Protein AF-A0A2H6BHE9-F1 (afdb_monomer)

Solvent-accessible surface area (backbone atoms only — not comparable to full-atom values): 7902 Å² total; per-residue (Å²): 116,54,50,37,23,67,21,40,32,50,82,91,47,73,47,78,43,88,79,49,46,79,28,87,46,71,65,56,47,46,52,50,47,39,52,52,36,36,55,54,48,52,57,34,51,74,74,74,42,77,76,85,68,36,29,35,3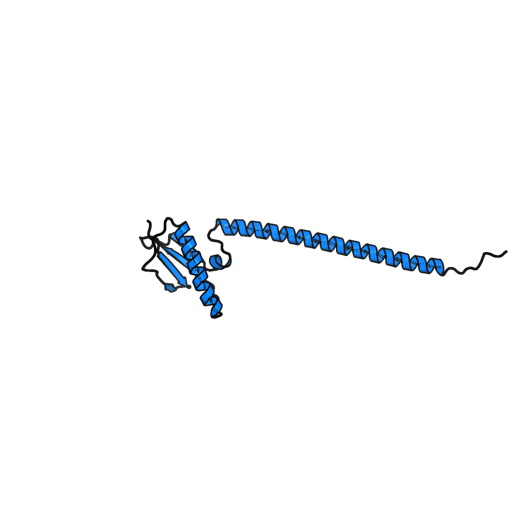4,36,19,41,84,86,67,47,75,76,48,74,50,50,41,69,34,37,78,73,69,42,86,52,76,70,43,55,55,51,50,48,55,50,49,53,50,53,51,51,53,53,49,50,53,51,52,52,50,50,52,51,53,51,53,53,48,53,51,52,54,50,53,50,51,50,54,54,50,54,52,56,64,72,64,58,74,92,71,92,87,86,131

Sequence (139 aa):
MPHYFLNIRDGDRLIADCEGGPYINLEAAREAAVAAAREMLSEHMRVGRFPIGLRIEICGADNDVLTVVPFRHALTGLSGADDEAELGARLDRLLSENMALRLEFERHKRRARTLCDALSKFAIAGKQANLRPRAERGA

Foldseek 3Di:
DWWKWWWKDQPPDIRTRPPTDDDPDPLRVLLVNLVVLLVVQVVCVVVVHHRVRMKIFIAGPVRDGPDIGHSVCNVVVNRDPVSVVVVVVVVVVVVVVVVVVVVVVVVVVVVVVVVVVVVVVVVVVVVVVVPDDPPPDDD

Radius of gyration: 33.05 Å; Cα contacts (8 Å, |Δi|>4): 136; chains: 1; bounding box: 64×3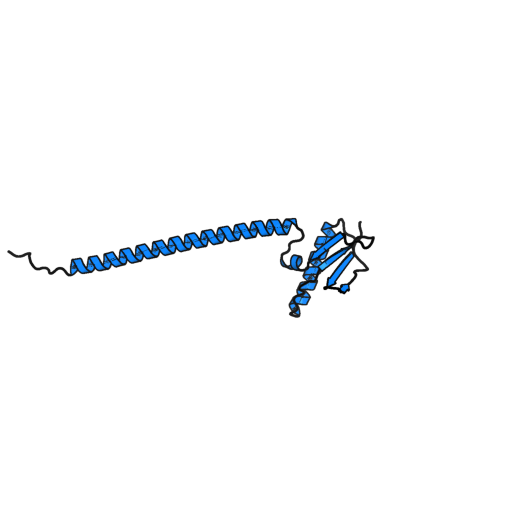4×104 Å

Secondary structure (DSSP, 8-state):
--EEEEEEEETTEEE--SS-EE-SSHHHHHHHHHHHHHHHHHHHHHTT---TTEEEEEE-TTS-EEEEEETHHHHHT--SHHHHHHHHHHHHHHHHHHHHHHHHHHHHHHHHHHHHHHHHHHHHHHHHHTTS---S---

pLDDT: mean 76.49, std 13.82, range [43.03, 93.69]

Nearest PDB structures (foldseek):
  6akj-assembly1_B  TM=3.484E-01  e=2.270E+00  Schizosaccharomyces pombe 972h-
  3lef-assembly1_A-2  TM=3.903E-01  e=7.840E+00  synthetic construct

Structure (mmCIF, N/CA/C/O backbone):
data_AF-A0A2H6BHE9-F1
#
_entry.id   AF-A0A2H6BHE9-F1
#
loop_
_atom_site.group_PDB
_atom_site.id
_atom_site.type_symbol
_atom_site.label_atom_id
_atom_site.label_alt_id
_atom_site.label_comp_id
_atom_site.label_asym_id
_atom_site.label_entity_id
_atom_site.label_seq_id
_atom_site.pdbx_PDB_ins_code
_atom_site.Cartn_x
_atom_site.Cartn_y
_atom_site.Cartn_z
_atom_site.occupancy
_atom_site.B_iso_or_equiv
_atom_site.auth_seq_id
_atom_site.auth_comp_id
_atom_site.auth_asym_id
_atom_site.auth_atom_id
_atom_site.pdbx_PDB_model_num
ATOM 1 N N . MET A 1 1 ? 20.638 8.824 -15.389 1.00 70.88 1 MET A N 1
ATOM 2 C CA . MET A 1 1 ? 19.650 8.505 -14.337 1.00 70.88 1 MET A CA 1
ATOM 3 C C . MET A 1 1 ? 19.132 7.106 -14.604 1.00 70.88 1 MET A C 1
ATOM 5 O O . MET A 1 1 ? 18.953 6.797 -15.778 1.00 70.88 1 MET A O 1
ATOM 9 N N . PRO A 1 2 ? 18.981 6.257 -13.578 1.00 85.31 2 PRO A N 1
ATOM 10 C CA . PRO A 1 2 ? 18.402 4.932 -13.750 1.00 85.31 2 PRO A CA 1
ATOM 11 C C . PRO A 1 2 ? 16.961 5.019 -14.270 1.00 85.31 2 PRO A C 1
ATOM 13 O O . PRO A 1 2 ? 16.233 5.970 -13.980 1.00 85.31 2 PRO A O 1
ATOM 16 N N . HIS A 1 3 ? 16.591 4.041 -15.090 1.00 89.81 3 HIS A N 1
ATOM 17 C CA . HIS A 1 3 ? 15.293 3.965 -15.746 1.00 89.81 3 HIS A CA 1
ATOM 18 C C . HIS A 1 3 ? 14.445 2.910 -15.041 1.00 89.81 3 HIS A C 1
ATOM 20 O O . HIS A 1 3 ? 14.925 1.794 -14.834 1.00 89.81 3 HIS A O 1
ATOM 26 N N . TYR A 1 4 ? 13.220 3.268 -14.661 1.00 92.81 4 TYR A N 1
ATOM 27 C CA . TYR A 1 4 ? 12.301 2.358 -13.980 1.00 92.81 4 TYR A CA 1
ATOM 28 C C . TYR A 1 4 ? 10.956 2.323 -14.694 1.00 92.81 4 TYR A C 1
ATOM 30 O O . TYR A 1 4 ? 10.542 3.314 -15.292 1.00 92.81 4 TYR A O 1
ATOM 38 N N . PHE A 1 5 ? 10.271 1.191 -14.591 1.00 93.50 5 PHE A N 1
ATOM 39 C CA . PHE A 1 5 ? 8.959 0.961 -15.191 1.00 93.50 5 PHE A CA 1
ATOM 40 C C . PHE A 1 5 ? 7.937 0.691 -14.090 1.00 93.50 5 PHE A C 1
ATOM 42 O O . PHE A 1 5 ? 8.220 -0.085 -13.176 1.00 93.50 5 PHE A O 1
ATOM 49 N N . LEU A 1 6 ? 6.770 1.337 -14.152 1.00 93.25 6 LEU A N 1
ATOM 50 C CA . LEU A 1 6 ? 5.733 1.251 -13.121 1.00 93.25 6 LEU A CA 1
ATOM 51 C C . LEU A 1 6 ? 4.565 0.384 -13.605 1.00 93.25 6 LEU A C 1
ATOM 53 O O . LEU A 1 6 ? 3.495 0.872 -13.962 1.00 93.25 6 LEU A O 1
ATOM 57 N N . ASN A 1 7 ? 4.765 -0.929 -13.608 1.00 93.38 7 ASN A N 1
ATOM 58 C CA . ASN A 1 7 ? 3.784 -1.878 -14.123 1.00 93.38 7 ASN A CA 1
ATOM 59 C C . ASN A 1 7 ? 2.602 -2.037 -13.160 1.00 93.38 7 ASN A C 1
ATOM 61 O O . ASN A 1 7 ? 2.794 -2.227 -11.964 1.00 93.38 7 ASN A O 1
ATOM 65 N N . ILE A 1 8 ? 1.364 -2.048 -13.652 1.00 92.00 8 ILE A N 1
ATOM 66 C CA . ILE A 1 8 ? 0.182 -2.257 -12.803 1.00 92.00 8 ILE A CA 1
ATOM 67 C C . ILE A 1 8 ? -0.221 -3.728 -12.858 1.00 92.00 8 ILE A C 1
ATOM 69 O O . ILE A 1 8 ? -0.438 -4.289 -13.932 1.00 92.00 8 ILE A O 1
ATOM 73 N N . ARG A 1 9 ? -0.385 -4.355 -11.696 1.00 91.75 9 ARG A N 1
ATOM 74 C CA . ARG A 1 9 ? -0.856 -5.733 -11.567 1.00 91.75 9 ARG A CA 1
ATOM 75 C C . ARG A 1 9 ? -2.219 -5.777 -10.878 1.00 91.75 9 ARG A C 1
ATOM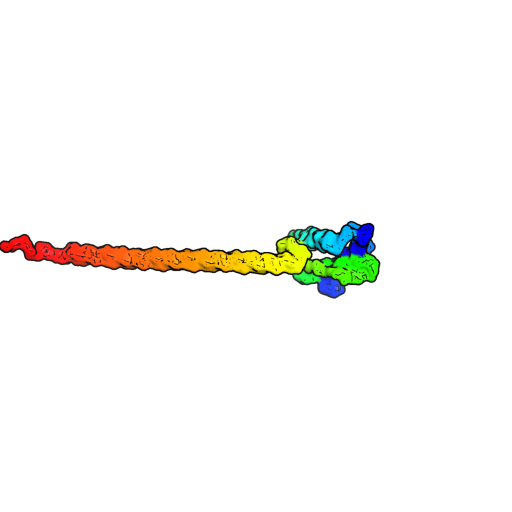 77 O O . ARG A 1 9 ? -2.377 -5.271 -9.766 1.00 91.75 9 ARG A O 1
ATOM 84 N N . ASP A 1 10 ? -3.173 -6.430 -11.532 1.00 89.31 10 ASP A N 1
ATOM 85 C CA . ASP A 1 10 ? -4.527 -6.710 -11.050 1.00 89.31 10 ASP A CA 1
ATOM 86 C C . ASP A 1 10 ? -4.769 -8.226 -11.088 1.00 89.31 10 ASP A C 1
ATOM 88 O O . ASP A 1 10 ? -5.068 -8.803 -12.137 1.00 89.31 10 ASP A O 1
ATOM 92 N N . GLY A 1 11 ? -4.541 -8.898 -9.956 1.00 85.69 11 GLY A N 1
ATOM 93 C CA . GLY A 1 11 ? -4.549 -10.362 -9.892 1.00 85.69 11 GLY A CA 1
ATOM 94 C C . GLY A 1 11 ? -3.516 -10.973 -10.847 1.00 85.69 11 GLY A C 1
ATOM 95 O O . GLY A 1 11 ? -2.315 -10.736 -10.692 1.00 85.69 11 GLY A O 1
ATOM 96 N N . ASP A 1 12 ? -3.998 -11.728 -11.836 1.00 86.50 12 ASP A N 1
ATOM 97 C CA . ASP A 1 12 ? -3.182 -12.360 -12.883 1.00 86.50 12 ASP A CA 1
ATOM 98 C C . ASP A 1 12 ? -2.913 -11.436 -14.080 1.00 86.50 12 ASP A C 1
ATOM 100 O O . ASP A 1 12 ? -2.084 -11.735 -14.942 1.00 86.50 12 ASP A O 1
ATOM 104 N N . ARG A 1 13 ? -3.600 -10.292 -14.154 1.00 90.31 13 ARG A N 1
ATOM 105 C CA . ARG A 1 13 ? -3.435 -9.337 -15.245 1.00 90.31 13 ARG A CA 1
ATOM 106 C C . ARG A 1 13 ? -2.273 -8.396 -14.944 1.00 90.31 13 ARG A C 1
ATOM 108 O O . ARG A 1 13 ? -2.265 -7.714 -13.922 1.00 90.31 13 ARG A O 1
ATOM 115 N N . LEU A 1 14 ? -1.320 -8.322 -15.869 1.00 91.31 14 LEU A N 1
ATOM 116 C CA . LEU A 1 14 ? -0.254 -7.322 -15.877 1.00 91.31 14 LEU A CA 1
ATOM 117 C C . LEU A 1 14 ? -0.533 -6.292 -16.972 1.00 91.31 14 LEU A C 1
ATOM 119 O O . LEU A 1 14 ? -0.778 -6.649 -18.124 1.00 91.31 14 LEU A O 1
ATOM 123 N N . ILE A 1 15 ? -0.484 -5.021 -16.604 1.00 91.62 15 ILE A N 1
ATOM 124 C CA . ILE A 1 15 ? -0.490 -3.881 -17.510 1.00 91.62 15 ILE A CA 1
ATOM 125 C C . ILE A 1 15 ? 0.925 -3.311 -17.450 1.00 91.62 15 ILE A C 1
ATOM 127 O O . ILE A 1 15 ? 1.302 -2.688 -16.458 1.00 91.62 15 ILE A O 1
ATOM 131 N N . ALA A 1 16 ? 1.718 -3.610 -18.477 1.00 90.75 16 ALA A N 1
ATOM 132 C CA . ALA A 1 16 ? 3.099 -3.163 -18.550 1.00 90.75 16 ALA A CA 1
ATOM 133 C C . ALA A 1 16 ? 3.168 -1.682 -18.942 1.00 90.75 16 ALA A C 1
ATOM 135 O O . ALA A 1 16 ? 2.493 -1.248 -19.877 1.00 90.75 16 ALA A O 1
ATOM 136 N N . ASP A 1 17 ? 4.002 -0.939 -18.231 1.00 89.69 17 ASP A N 1
ATOM 137 C CA . ASP A 1 17 ? 4.450 0.390 -18.601 1.00 89.69 17 ASP A CA 1
ATOM 138 C C . ASP A 1 17 ? 5.711 0.236 -19.458 1.00 89.69 17 ASP A C 1
ATOM 140 O O . ASP A 1 17 ? 6.790 -0.064 -18.954 1.00 89.69 17 ASP A O 1
ATOM 144 N N . CYS A 1 18 ? 5.557 0.362 -20.776 1.00 83.56 18 CYS A N 1
ATOM 145 C CA . CYS A 1 18 ? 6.657 0.205 -21.729 1.00 83.56 18 CYS A CA 1
ATOM 146 C C . CYS A 1 18 ? 7.502 1.476 -21.873 1.00 83.56 18 CYS A C 1
ATOM 148 O O . CYS A 1 18 ? 8.610 1.407 -22.406 1.00 83.56 18 CYS A O 1
ATOM 150 N N . GLU A 1 19 ? 6.964 2.628 -21.466 1.00 85.19 19 GLU A N 1
ATOM 151 C CA . GLU A 1 19 ? 7.653 3.912 -21.584 1.00 85.19 19 GLU A CA 1
ATOM 152 C C . GLU A 1 19 ? 8.532 4.158 -20.369 1.00 85.19 19 GLU A C 1
ATOM 154 O O . GLU A 1 19 ? 9.669 4.582 -20.551 1.00 85.19 19 GLU A O 1
ATOM 159 N N . GLY A 1 20 ? 8.048 3.830 -19.166 1.00 88.06 20 GLY A N 1
ATOM 160 C CA . GLY A 1 20 ? 8.763 4.044 -17.914 1.00 88.06 20 GLY A CA 1
ATOM 161 C C . GLY A 1 20 ? 9.137 5.508 -17.676 1.00 88.06 20 GLY A C 1
ATOM 162 O O . GLY A 1 20 ? 8.664 6.432 -18.338 1.00 88.06 20 GLY A O 1
ATOM 163 N N . GLY A 1 21 ? 10.022 5.732 -16.709 1.00 88.31 21 GLY A N 1
ATOM 164 C CA . GLY A 1 21 ? 10.524 7.065 -16.404 1.00 88.31 21 GLY A CA 1
ATOM 165 C C . GLY A 1 21 ? 11.940 7.070 -15.829 1.00 88.31 21 GLY A C 1
ATOM 166 O O . GLY A 1 21 ? 12.371 6.104 -15.184 1.00 88.31 21 GLY A O 1
ATOM 167 N N . PRO A 1 22 ? 12.693 8.167 -16.030 1.00 92.19 22 PRO A N 1
ATOM 168 C CA . PRO A 1 22 ? 13.961 8.370 -15.352 1.00 92.19 22 PRO A CA 1
ATOM 169 C C . PRO A 1 22 ? 13.714 8.789 -13.896 1.00 92.19 22 PRO A C 1
ATOM 171 O O . PRO A 1 22 ? 13.148 9.850 -13.634 1.00 92.19 22 PRO A O 1
ATOM 174 N N . TYR A 1 23 ? 14.214 8.003 -12.943 1.00 91.31 23 TYR A N 1
ATOM 175 C CA . TYR A 1 23 ? 14.168 8.344 -11.517 1.00 91.31 23 TYR A CA 1
ATOM 176 C C . TYR A 1 23 ? 15.576 8.364 -10.928 1.00 91.31 23 TYR A C 1
ATOM 178 O O . TYR A 1 23 ? 16.485 7.687 -11.404 1.00 91.31 23 TYR A O 1
ATOM 186 N N . ILE A 1 24 ? 15.785 9.172 -9.888 1.00 90.31 24 ILE A N 1
ATOM 187 C CA . ILE A 1 24 ? 17.108 9.332 -9.261 1.00 90.31 24 ILE A CA 1
ATOM 188 C C . ILE A 1 24 ? 17.532 8.038 -8.554 1.00 90.31 24 ILE A C 1
ATOM 190 O O . ILE A 1 24 ? 18.693 7.639 -8.633 1.00 90.31 24 ILE A O 1
ATOM 194 N N . ASN A 1 25 ? 16.591 7.374 -7.886 1.00 89.94 25 ASN A N 1
ATOM 195 C CA . ASN A 1 25 ? 16.777 6.128 -7.151 1.00 89.94 25 ASN A CA 1
ATOM 196 C C . ASN A 1 25 ? 15.435 5.374 -7.039 1.00 89.94 25 ASN A C 1
ATOM 198 O O . ASN A 1 25 ? 14.397 5.868 -7.484 1.00 89.94 25 ASN A O 1
ATOM 202 N N . LEU A 1 26 ? 15.468 4.182 -6.439 1.00 88.69 26 LEU A N 1
ATOM 203 C CA . LEU A 1 26 ? 14.284 3.341 -6.245 1.00 88.69 26 LEU A CA 1
ATOM 204 C C . LEU A 1 26 ? 13.218 4.014 -5.365 1.00 88.69 26 LEU A C 1
ATOM 206 O O . LEU A 1 26 ? 12.029 3.861 -5.616 1.00 88.69 26 LEU A O 1
ATOM 210 N N . GLU A 1 27 ? 13.639 4.796 -4.372 1.00 88.50 27 GLU A N 1
ATOM 211 C CA . GLU A 1 27 ? 12.739 5.527 -3.474 1.00 88.50 27 GLU A CA 1
ATOM 212 C C . GLU A 1 27 ? 11.940 6.610 -4.213 1.00 88.50 27 GLU A C 1
ATOM 214 O O . GLU A 1 27 ? 10.727 6.702 -4.053 1.00 88.50 27 GLU A O 1
ATOM 219 N N . ALA A 1 28 ? 12.574 7.358 -5.119 1.00 89.19 28 ALA A N 1
ATOM 220 C CA . ALA A 1 28 ? 11.889 8.328 -5.970 1.00 89.19 28 ALA A CA 1
ATOM 221 C C . ALA A 1 28 ? 10.896 7.648 -6.932 1.00 89.19 28 ALA A C 1
ATOM 223 O O . ALA A 1 28 ? 9.795 8.154 -7.149 1.00 89.19 28 ALA A O 1
ATOM 224 N N . ALA A 1 29 ? 11.251 6.477 -7.477 1.00 90.81 29 ALA A N 1
ATOM 225 C CA . ALA A 1 29 ? 10.322 5.672 -8.274 1.00 90.81 29 ALA A CA 1
ATOM 226 C C . ALA A 1 29 ? 9.137 5.171 -7.425 1.00 90.81 29 ALA A C 1
ATOM 228 O O . ALA A 1 29 ? 8.001 5.128 -7.897 1.00 90.81 29 ALA A O 1
ATOM 229 N N . ARG A 1 30 ? 9.377 4.844 -6.149 1.00 90.69 30 ARG A N 1
ATOM 230 C CA . ARG A 1 30 ? 8.352 4.434 -5.181 1.00 90.69 30 ARG A CA 1
ATOM 231 C C . ARG A 1 30 ? 7.379 5.560 -4.855 1.00 90.69 30 ARG A C 1
ATOM 233 O O . ARG A 1 30 ? 6.173 5.332 -4.877 1.00 90.69 30 ARG A O 1
ATOM 240 N N . GLU A 1 31 ? 7.870 6.767 -4.594 1.00 90.06 31 GLU A N 1
ATOM 241 C CA . GLU A 1 31 ? 7.019 7.946 -4.383 1.00 90.06 31 GLU A CA 1
ATOM 242 C C . GLU A 1 31 ? 6.142 8.231 -5.608 1.00 90.06 31 GLU A C 1
ATOM 244 O O . GLU A 1 31 ? 4.936 8.454 -5.471 1.00 90.06 31 GLU A O 1
ATOM 249 N N . ALA A 1 32 ? 6.719 8.138 -6.810 1.00 89.56 32 ALA A N 1
ATOM 250 C CA . ALA A 1 32 ? 5.977 8.285 -8.057 1.00 89.56 32 ALA A CA 1
ATOM 251 C C . ALA A 1 32 ? 4.903 7.197 -8.226 1.00 89.56 32 ALA A C 1
ATOM 253 O O . ALA A 1 32 ? 3.770 7.507 -8.593 1.00 89.56 32 ALA A O 1
ATOM 254 N N . ALA A 1 33 ? 5.211 5.942 -7.882 1.00 91.19 33 ALA A N 1
ATOM 255 C CA . ALA A 1 33 ? 4.232 4.859 -7.863 1.00 91.19 33 ALA A CA 1
ATOM 256 C C . ALA A 1 33 ? 3.085 5.135 -6.875 1.00 91.19 33 ALA A C 1
ATOM 258 O O . ALA A 1 33 ? 1.920 4.950 -7.217 1.00 91.19 33 ALA A O 1
ATOM 259 N N . VAL A 1 34 ? 3.371 5.624 -5.663 1.00 90.06 34 VAL A N 1
ATOM 260 C CA . VAL A 1 34 ? 2.322 5.982 -4.688 1.00 90.06 34 VAL A CA 1
ATOM 261 C C . VAL A 1 34 ? 1.432 7.111 -5.218 1.00 90.06 34 VAL A C 1
ATOM 263 O O . VAL A 1 34 ? 0.210 7.051 -5.057 1.00 90.06 34 VAL A O 1
ATOM 266 N N . ALA A 1 35 ? 2.018 8.118 -5.870 1.00 89.31 35 ALA A N 1
ATOM 267 C CA . ALA A 1 35 ? 1.266 9.204 -6.493 1.00 89.31 35 ALA A CA 1
ATOM 268 C C . ALA A 1 35 ? 0.348 8.687 -7.616 1.00 89.31 35 ALA A C 1
ATOM 270 O O . ALA A 1 35 ? -0.856 8.945 -7.581 1.00 89.31 35 ALA A O 1
ATOM 271 N N . ALA A 1 36 ? 0.875 7.871 -8.533 1.00 89.25 36 ALA A N 1
ATOM 272 C CA . ALA A 1 36 ? 0.098 7.250 -9.606 1.00 89.25 36 ALA A CA 1
ATOM 273 C C . ALA A 1 36 ? -1.028 6.351 -9.061 1.00 89.25 36 ALA A C 1
ATOM 275 O O . ALA A 1 36 ? -2.179 6.437 -9.496 1.00 89.25 36 ALA A O 1
ATOM 276 N N . ALA A 1 37 ? -0.735 5.538 -8.042 1.00 88.88 37 ALA A N 1
ATOM 277 C CA . ALA A 1 37 ? -1.732 4.710 -7.371 1.00 88.88 37 ALA A CA 1
ATOM 278 C C . ALA A 1 37 ? -2.857 5.556 -6.752 1.00 88.88 37 ALA A C 1
ATOM 280 O O . ALA A 1 37 ? -4.019 5.150 -6.789 1.00 88.88 37 ALA A O 1
ATOM 281 N N . ARG A 1 38 ? -2.545 6.743 -6.211 1.00 88.69 38 ARG A N 1
ATOM 282 C CA . ARG A 1 38 ? -3.542 7.668 -5.648 1.00 88.69 38 ARG A CA 1
ATOM 283 C C . ARG A 1 38 ? -4.451 8.260 -6.720 1.00 88.69 38 ARG A C 1
ATOM 285 O O . ARG A 1 38 ? -5.661 8.345 -6.499 1.00 88.69 38 ARG A O 1
ATOM 292 N N . GLU A 1 39 ? -3.895 8.655 -7.859 1.00 88.69 39 GLU A N 1
ATOM 293 C CA . GLU A 1 39 ? -4.676 9.167 -8.990 1.00 88.69 39 GLU A CA 1
ATOM 294 C C . GLU A 1 39 ? -5.645 8.102 -9.514 1.00 88.69 39 GLU A C 1
ATOM 296 O O . GLU A 1 39 ? -6.855 8.332 -9.580 1.00 88.69 39 GLU A O 1
ATOM 301 N N . MET A 1 40 ? -5.138 6.895 -9.773 1.00 87.75 40 MET A N 1
ATOM 302 C CA . MET A 1 40 ? -5.958 5.766 -10.209 1.00 87.75 40 MET A CA 1
ATOM 303 C C . MET A 1 40 ? -7.043 5.411 -9.189 1.00 87.75 40 MET A C 1
ATOM 305 O O . MET A 1 40 ? -8.200 5.190 -9.550 1.00 87.75 40 MET A O 1
ATOM 309 N N . LEU A 1 41 ? -6.689 5.359 -7.904 1.00 87.12 41 LEU A N 1
ATOM 310 C CA . LEU A 1 41 ? -7.637 5.044 -6.844 1.00 87.12 41 LEU A CA 1
ATOM 311 C C . LEU A 1 41 ? -8.758 6.085 -6.759 1.00 87.12 41 LEU A C 1
ATOM 313 O O . LEU A 1 41 ? -9.913 5.706 -6.583 1.00 87.12 41 LEU A O 1
ATOM 317 N N . SER A 1 42 ? -8.437 7.368 -6.928 1.00 87.06 42 SER A N 1
ATOM 318 C CA . SER A 1 42 ? -9.423 8.453 -6.913 1.00 87.06 42 SER A CA 1
ATOM 319 C C . SER A 1 42 ? -10.455 8.284 -8.031 1.00 87.06 42 SER A C 1
ATOM 321 O O . SER A 1 42 ? 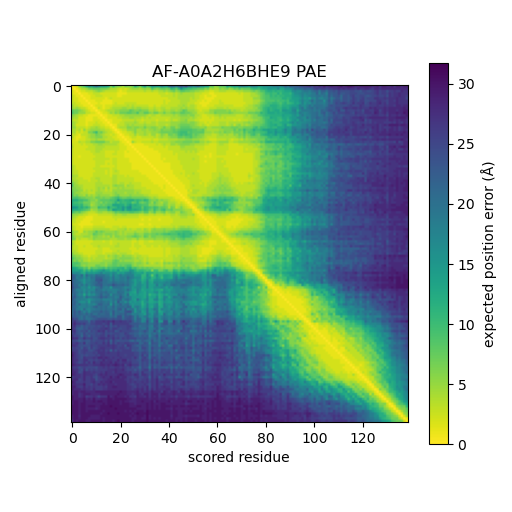-11.659 8.377 -7.777 1.00 87.06 42 SER A O 1
ATOM 323 N N . GLU A 1 43 ? -10.012 7.931 -9.241 1.00 87.31 43 GLU A N 1
ATOM 324 C CA . GLU A 1 43 ? -10.917 7.620 -10.355 1.00 87.31 43 GLU A CA 1
ATOM 325 C C . GLU A 1 43 ? -11.757 6.364 -10.097 1.00 87.31 43 GLU A C 1
ATOM 327 O O . GLU A 1 43 ? -12.969 6.369 -10.327 1.00 87.31 43 GLU A O 1
ATOM 332 N N . HIS A 1 44 ? -11.157 5.298 -9.562 1.00 85.00 44 HIS A N 1
ATOM 333 C CA . HIS A 1 44 ? -11.893 4.082 -9.214 1.00 85.00 44 HIS A CA 1
ATOM 334 C C . HIS A 1 44 ? -12.961 4.332 -8.138 1.00 85.00 44 HIS A C 1
ATOM 336 O O . HIS A 1 44 ? -14.102 3.882 -8.285 1.00 85.00 44 HIS A O 1
ATOM 342 N N . MET A 1 45 ? -12.631 5.103 -7.099 1.00 84.94 45 MET A N 1
ATOM 343 C CA . MET A 1 45 ? -13.574 5.481 -6.045 1.00 84.94 45 MET A CA 1
ATOM 344 C C . MET A 1 45 ? -14.718 6.337 -6.594 1.00 84.94 45 MET A C 1
ATOM 346 O O . MET A 1 45 ? -15.870 6.117 -6.221 1.00 84.94 45 MET A O 1
ATOM 350 N N . ARG A 1 46 ? -14.434 7.254 -7.530 1.00 84.62 46 ARG A N 1
ATOM 351 C CA . ARG A 1 46 ? -15.450 8.088 -8.191 1.00 84.62 46 ARG A CA 1
ATOM 352 C C . ARG A 1 46 ? -16.508 7.257 -8.923 1.00 84.62 46 ARG A C 1
ATOM 354 O O . ARG A 1 46 ? -17.673 7.642 -8.944 1.00 84.62 46 ARG A O 1
ATOM 361 N N . VAL A 1 47 ? -16.126 6.112 -9.491 1.00 88.19 47 VAL A N 1
ATOM 362 C CA . VAL A 1 47 ? -17.047 5.176 -10.167 1.00 88.19 47 VAL A CA 1
ATOM 363 C C . VAL A 1 47 ? -17.597 4.077 -9.244 1.00 88.19 47 VAL A C 1
ATOM 365 O O . VAL A 1 47 ? -18.219 3.129 -9.722 1.00 88.19 47 VAL A O 1
ATOM 368 N N . GLY A 1 48 ? -17.371 4.179 -7.929 1.00 81.56 48 GLY A N 1
ATOM 369 C CA . GLY A 1 48 ? -17.873 3.227 -6.934 1.00 81.56 48 GLY A CA 1
ATOM 370 C C . GLY A 1 48 ? -17.175 1.863 -6.952 1.00 81.56 48 GLY A C 1
ATOM 371 O O . GLY A 1 48 ? -17.738 0.884 -6.465 1.00 81.56 48 GLY A O 1
ATOM 372 N N . ARG A 1 49 ? -15.966 1.767 -7.519 1.00 79.50 49 ARG A N 1
ATOM 373 C CA . ARG A 1 49 ? -15.154 0.543 -7.508 1.00 79.50 49 ARG A CA 1
ATOM 374 C C . ARG A 1 49 ? -14.038 0.677 -6.487 1.00 79.50 49 ARG A C 1
ATOM 376 O O . ARG A 1 49 ? -13.292 1.649 -6.504 1.00 79.50 49 ARG A O 1
ATOM 383 N N . PHE A 1 50 ? -13.887 -0.329 -5.633 1.00 73.62 50 PHE A N 1
ATOM 384 C CA . PHE A 1 50 ? -12.744 -0.411 -4.734 1.00 73.62 50 PHE A CA 1
ATOM 385 C C . PHE A 1 50 ? -11.751 -1.445 -5.284 1.00 73.62 50 PHE A C 1
ATOM 387 O O . PHE A 1 50 ? -12.073 -2.635 -5.293 1.00 73.62 50 PHE A O 1
ATOM 394 N N . PRO A 1 51 ? -10.575 -1.025 -5.776 1.00 71.19 51 PRO A N 1
ATOM 395 C CA . PRO A 1 51 ? -9.581 -1.928 -6.345 1.00 71.19 51 PRO A CA 1
ATOM 396 C C . PRO A 1 51 ? -8.852 -2.711 -5.235 1.00 71.19 51 PRO A C 1
ATOM 398 O O . PRO A 1 51 ? -7.710 -2.416 -4.882 1.00 71.19 51 PRO A O 1
ATOM 401 N N . ILE A 1 52 ? -9.523 -3.709 -4.643 1.00 68.19 52 ILE A N 1
ATOM 402 C CA . ILE A 1 52 ? -8.924 -4.627 -3.662 1.00 68.19 52 ILE A CA 1
ATOM 403 C C . ILE A 1 52 ? -7.986 -5.577 -4.417 1.00 68.19 52 ILE A C 1
ATOM 405 O O . ILE A 1 52 ? -8.448 -6.496 -5.082 1.00 68.19 52 ILE A O 1
ATOM 409 N N . GLY A 1 53 ? -6.674 -5.366 -4.306 1.00 77.50 53 GLY A N 1
ATOM 410 C CA . GLY A 1 53 ? -5.658 -6.271 -4.866 1.00 77.50 53 GLY A CA 1
ATOM 411 C C . GLY A 1 53 ? -4.761 -5.665 -5.945 1.00 77.50 53 GLY A C 1
ATOM 412 O O . GLY A 1 53 ? -3.776 -6.303 -6.321 1.00 77.50 53 GLY A O 1
ATOM 413 N N . LEU A 1 54 ? -5.043 -4.433 -6.383 1.00 86.62 54 LEU A N 1
ATOM 414 C CA . LEU A 1 54 ? -4.161 -3.717 -7.300 1.00 86.62 54 LEU A CA 1
ATOM 415 C C . LEU A 1 54 ? -2.837 -3.354 -6.617 1.00 86.62 54 LEU A C 1
ATOM 417 O O . LEU A 1 54 ? -2.787 -2.920 -5.458 1.00 86.62 54 LEU A O 1
ATOM 421 N N . ARG A 1 55 ? -1.750 -3.522 -7.365 1.00 91.00 55 ARG A N 1
ATOM 422 C CA . ARG A 1 55 ? -0.387 -3.182 -6.954 1.00 91.00 55 ARG A CA 1
ATOM 423 C C . ARG A 1 55 ? 0.401 -2.651 -8.144 1.00 91.00 55 ARG A C 1
ATOM 425 O O . ARG A 1 55 ? 0.154 -3.066 -9.270 1.00 91.00 55 ARG A O 1
AT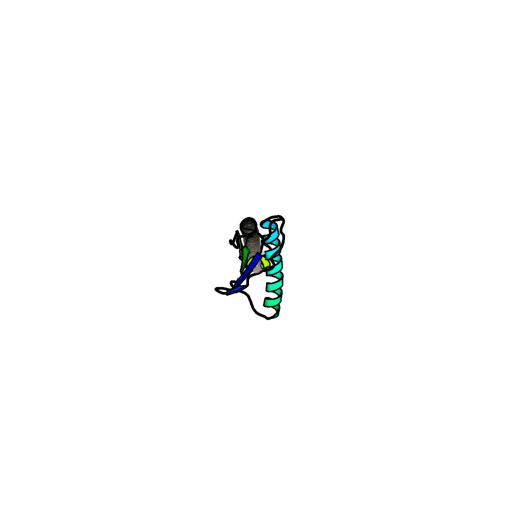OM 432 N N . ILE A 1 56 ? 1.329 -1.743 -7.884 1.00 91.94 56 ILE A N 1
ATOM 433 C CA . ILE A 1 56 ? 2.309 -1.271 -8.859 1.00 91.94 56 ILE A CA 1
ATOM 434 C C . ILE A 1 56 ? 3.609 -2.016 -8.604 1.00 91.94 56 ILE A C 1
ATOM 436 O O . ILE A 1 56 ? 4.091 -2.064 -7.478 1.00 91.94 56 ILE A O 1
ATOM 440 N N . GLU A 1 57 ? 4.167 -2.613 -9.635 1.00 93.50 57 GLU A N 1
ATOM 441 C CA . GLU A 1 57 ? 5.449 -3.289 -9.609 1.00 93.50 57 GLU A CA 1
ATOM 442 C C . GLU A 1 57 ? 6.474 -2.400 -10.291 1.00 93.50 57 GLU A C 1
ATOM 444 O O . GLU A 1 57 ? 6.311 -2.012 -11.446 1.00 93.50 57 GLU A O 1
ATOM 449 N N . ILE A 1 58 ? 7.514 -2.053 -9.543 1.00 93.25 58 ILE A N 1
ATOM 450 C CA . ILE A 1 58 ? 8.587 -1.194 -10.018 1.00 93.25 58 ILE A CA 1
ATOM 451 C C . ILE A 1 58 ? 9.673 -2.098 -10.572 1.00 93.25 58 ILE A C 1
ATOM 453 O O . ILE A 1 58 ? 10.316 -2.835 -9.818 1.00 93.25 58 ILE A O 1
ATOM 457 N N . CYS A 1 59 ? 9.869 -2.038 -11.881 1.00 93.69 59 CYS A N 1
ATOM 458 C CA . CYS A 1 59 ? 10.861 -2.832 -12.588 1.00 93.69 59 CYS A CA 1
ATOM 459 C C . CYS A 1 59 ? 12.085 -1.995 -12.960 1.00 93.69 59 CYS A C 1
ATOM 461 O O . CYS A 1 59 ? 11.969 -0.803 -13.252 1.00 93.69 59 CYS A O 1
ATOM 463 N N . GLY A 1 60 ? 13.259 -2.626 -12.946 1.00 89.75 60 GLY A N 1
ATOM 464 C CA . GLY A 1 60 ? 14.495 -2.046 -13.472 1.00 89.75 60 GLY A CA 1
ATOM 465 C C . GLY A 1 60 ? 14.618 -2.189 -14.994 1.00 89.75 60 GLY A C 1
ATOM 466 O O . GLY A 1 60 ? 13.733 -2.729 -15.656 1.00 89.75 60 GLY A O 1
ATOM 467 N N . ALA A 1 61 ? 15.752 -1.744 -15.542 1.00 84.69 61 ALA A N 1
ATOM 468 C CA . ALA A 1 61 ? 16.061 -1.820 -16.976 1.00 84.69 61 ALA A CA 1
ATOM 469 C C . ALA A 1 61 ? 16.015 -3.249 -17.553 1.00 84.69 61 ALA A C 1
ATOM 471 O O . ALA A 1 61 ? 15.596 -3.431 -18.692 1.00 84.69 61 ALA A O 1
ATOM 472 N N . ASP A 1 62 ? 16.380 -4.252 -16.753 1.00 84.19 62 ASP A N 1
ATOM 473 C CA . ASP A 1 62 ? 16.375 -5.669 -17.145 1.00 84.19 62 ASP A CA 1
ATOM 474 C C . ASP A 1 62 ? 14.997 -6.336 -16.973 1.00 84.19 62 ASP A C 1
ATOM 476 O O . ASP A 1 62 ? 14.857 -7.550 -17.095 1.00 84.19 62 ASP A O 1
ATOM 480 N N . ASN A 1 63 ? 13.957 -5.536 -16.706 1.00 81.56 63 ASN A N 1
ATOM 481 C CA . ASN A 1 63 ? 12.580 -5.965 -16.457 1.00 81.56 63 ASN A CA 1
ATOM 482 C C . ASN A 1 63 ? 12.383 -6.789 -15.166 1.00 81.56 63 ASN A C 1
ATOM 484 O O . ASN A 1 63 ? 11.300 -7.325 -14.920 1.00 81.56 63 ASN A O 1
ATOM 488 N N . ASP A 1 64 ? 13.403 -6.842 -14.309 1.00 89.56 64 ASP A N 1
ATOM 489 C CA . ASP A 1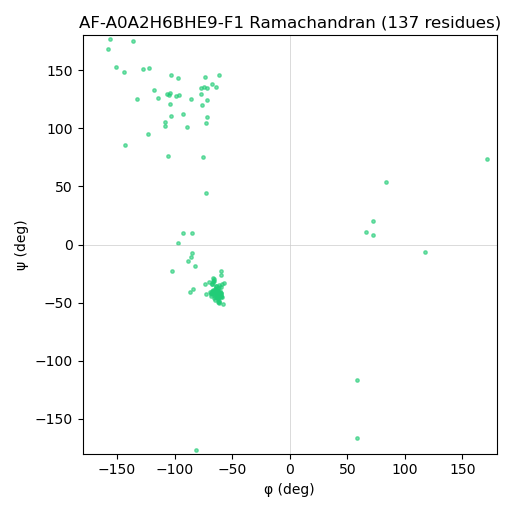 64 ? 13.322 -7.443 -12.982 1.00 89.56 64 ASP A CA 1
ATOM 490 C C . ASP A 1 64 ? 12.497 -6.570 -12.034 1.00 89.56 64 ASP A C 1
ATOM 492 O O . ASP A 1 64 ? 12.693 -5.353 -11.959 1.00 89.56 64 ASP A O 1
ATOM 496 N N . VAL A 1 65 ? 11.588 -7.193 -11.279 1.00 91.38 65 VAL A N 1
ATOM 497 C CA . VAL A 1 65 ? 10.789 -6.515 -10.247 1.00 91.38 65 VAL A CA 1
ATOM 498 C C . VAL A 1 65 ? 11.690 -6.187 -9.057 1.00 91.38 65 VAL A C 1
ATOM 500 O O . VAL A 1 65 ? 12.096 -7.075 -8.310 1.00 91.38 65 VAL A O 1
ATOM 503 N N . LEU A 1 66 ? 11.979 -4.902 -8.864 1.00 91.25 66 LEU A N 1
ATOM 504 C CA . LEU A 1 66 ? 12.804 -4.405 -7.763 1.00 91.25 66 LEU A CA 1
ATOM 505 C C . LEU A 1 66 ? 11.987 -4.214 -6.485 1.00 91.25 66 LEU A C 1
ATOM 507 O O . LEU A 1 66 ? 12.475 -4.477 -5.389 1.00 91.25 66 LEU A O 1
ATOM 511 N N . THR A 1 67 ? 10.746 -3.738 -6.611 1.00 90.94 67 THR A N 1
ATOM 512 C CA . THR A 1 67 ? 9.825 -3.592 -5.477 1.00 90.94 67 THR A CA 1
ATOM 513 C C . THR A 1 67 ? 8.367 -3.563 -5.928 1.00 90.94 67 THR A C 1
ATOM 515 O O . THR A 1 67 ? 8.063 -3.436 -7.115 1.00 90.94 67 THR A O 1
ATOM 518 N N . VAL A 1 68 ? 7.449 -3.681 -4.971 1.00 90.12 68 VAL A N 1
ATOM 519 C CA . VAL A 1 68 ? 6.004 -3.716 -5.200 1.00 90.12 68 VAL A CA 1
ATOM 520 C C . VAL A 1 68 ? 5.305 -2.761 -4.236 1.00 90.12 68 VAL A C 1
ATOM 522 O O . VAL A 1 68 ? 5.434 -2.883 -3.021 1.00 90.12 68 VAL A O 1
ATOM 525 N N . VAL A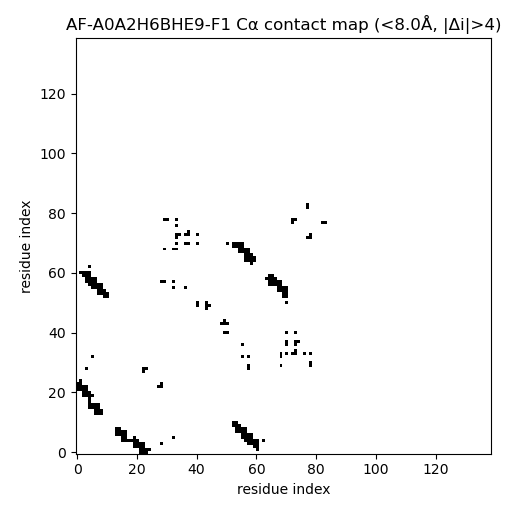 1 69 ? 4.514 -1.841 -4.782 1.00 89.12 69 VAL A N 1
ATOM 526 C CA . VAL A 1 69 ? 3.727 -0.847 -4.051 1.00 89.12 69 VAL A CA 1
ATOM 527 C C . VAL A 1 69 ? 2.240 -1.208 -4.146 1.00 89.12 69 VAL A C 1
ATOM 529 O O . VAL A 1 69 ? 1.620 -1.035 -5.197 1.00 89.12 69 VAL A O 1
ATOM 532 N N . PRO A 1 70 ? 1.616 -1.726 -3.078 1.00 85.94 70 PRO A N 1
ATOM 533 C CA . PRO A 1 70 ? 0.187 -2.015 -3.086 1.00 85.94 70 PRO A CA 1
ATOM 534 C C . PRO A 1 70 ? -0.630 -0.718 -3.013 1.00 85.94 70 PRO A C 1
ATOM 536 O O . PRO A 1 70 ? -0.291 0.199 -2.270 1.00 85.94 70 PRO A O 1
ATOM 539 N N . PHE A 1 71 ? -1.774 -0.656 -3.703 1.00 84.56 71 PHE A N 1
ATOM 540 C CA . PHE A 1 71 ? -2.600 0.565 -3.768 1.00 84.56 71 PHE A CA 1
ATOM 541 C C . PHE A 1 71 ? -3.096 1.053 -2.399 1.00 84.56 71 PHE A C 1
ATOM 543 O O . PHE A 1 71 ? -3.371 2.236 -2.220 1.00 84.56 71 PHE A O 1
ATOM 550 N N . ARG A 1 72 ? -3.167 0.168 -1.396 1.00 79.50 72 ARG A N 1
ATOM 551 C CA . ARG A 1 72 ? -3.522 0.545 -0.018 1.00 79.50 72 ARG A CA 1
ATOM 552 C C . ARG A 1 72 ? -2.557 1.575 0.591 1.00 79.50 72 ARG A C 1
ATOM 554 O O . ARG A 1 72 ? -2.984 2.352 1.436 1.00 79.50 72 ARG A O 1
ATOM 561 N N . HIS A 1 73 ? -1.303 1.626 0.137 1.00 78.19 73 HIS A N 1
ATOM 562 C CA . HIS A 1 73 ? -0.325 2.63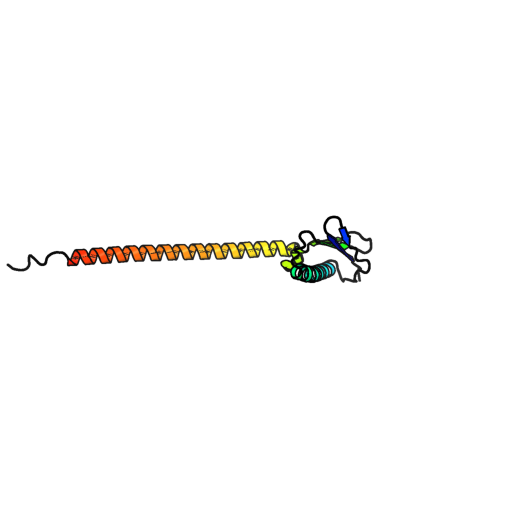1 0.570 1.00 78.19 73 HIS A CA 1
ATOM 563 C C . HIS A 1 73 ? -0.736 4.048 0.128 1.00 78.19 73 HIS A C 1
ATOM 565 O O . HIS A 1 73 ? -0.535 5.021 0.852 1.00 78.19 73 HIS A O 1
ATOM 571 N N . ALA A 1 74 ? -1.421 4.175 -1.015 1.00 79.00 74 ALA A N 1
ATOM 572 C CA . ALA A 1 74 ? -1.916 5.461 -1.501 1.00 79.00 74 ALA A CA 1
ATOM 573 C C . ALA A 1 74 ? -3.017 6.070 -0.611 1.00 79.00 74 ALA A C 1
ATOM 575 O O . ALA A 1 74 ? -3.108 7.300 -0.536 1.00 79.00 74 ALA A O 1
ATOM 576 N N . LEU A 1 75 ? -3.807 5.230 0.079 1.00 73.06 75 LEU A N 1
ATOM 577 C CA . LEU A 1 75 ? -4.842 5.644 1.043 1.00 73.06 75 LEU A CA 1
ATOM 578 C C . LEU A 1 75 ? -4.248 6.179 2.342 1.00 73.06 75 LEU A C 1
ATOM 580 O O . LEU A 1 75 ? -4.749 7.151 2.898 1.00 73.06 75 LEU A O 1
ATOM 584 N N . THR A 1 76 ? -3.213 5.514 2.846 1.00 67.44 76 THR A N 1
ATOM 585 C CA . THR A 1 76 ? -2.607 5.835 4.141 1.00 67.44 76 THR A CA 1
ATOM 586 C C . THR A 1 76 ? -1.511 6.892 4.025 1.00 67.44 76 THR A C 1
ATOM 588 O O . THR A 1 76 ? -1.119 7.470 5.033 1.00 67.44 76 THR A O 1
ATOM 591 N N . GLY A 1 77 ? -1.034 7.169 2.805 1.00 64.94 77 GLY A N 1
ATOM 592 C CA . GLY A 1 77 ? 0.086 8.077 2.560 1.00 64.94 77 GLY A CA 1
ATOM 593 C C . GLY A 1 77 ? 1.438 7.504 2.984 1.00 64.94 77 GLY A C 1
ATOM 594 O O . GLY A 1 77 ? 2.423 8.231 2.952 1.00 64.94 77 GLY A O 1
ATOM 595 N N . LEU A 1 78 ? 1.479 6.224 3.360 1.00 63.41 78 LEU A N 1
ATOM 596 C CA . LEU A 1 78 ? 2.697 5.510 3.722 1.00 63.41 78 LEU A CA 1
ATOM 597 C C . LEU A 1 78 ? 3.426 5.154 2.433 1.00 63.41 78 LEU A C 1
ATOM 599 O O . LEU A 1 78 ? 2.820 4.599 1.517 1.00 63.41 78 LEU A O 1
ATOM 603 N N . SER A 1 79 ? 4.709 5.472 2.344 1.00 55.47 79 SER A N 1
ATOM 604 C CA . SER A 1 79 ? 5.509 5.120 1.179 1.00 55.47 79 SER A CA 1
ATOM 605 C C . SER A 1 79 ? 6.414 3.915 1.442 1.00 55.47 79 SER A C 1
ATOM 607 O O . SER A 1 79 ? 6.708 3.214 0.484 1.00 55.47 79 SER A O 1
ATOM 609 N N . GLY A 1 80 ? 6.774 3.578 2.686 1.00 55.94 80 GLY A N 1
ATOM 610 C CA . GLY A 1 80 ? 7.719 2.495 3.002 1.00 55.94 80 GLY A CA 1
ATOM 611 C C . GLY A 1 80 ? 7.323 1.567 4.158 1.00 55.94 80 GLY A C 1
ATOM 612 O O . GLY A 1 80 ? 6.328 1.781 4.845 1.00 55.94 80 GLY A O 1
ATOM 613 N N . ALA A 1 81 ? 8.134 0.524 4.377 1.00 49.97 81 ALA A N 1
ATOM 614 C CA . ALA A 1 81 ? 7.991 -0.409 5.504 1.00 49.97 81 ALA A CA 1
ATOM 615 C C . ALA A 1 81 ? 8.234 0.269 6.867 1.00 49.97 81 ALA A C 1
ATOM 617 O O . ALA A 1 81 ? 7.615 -0.104 7.863 1.00 49.97 81 ALA A O 1
ATOM 618 N N . ASP A 1 82 ? 9.081 1.301 6.895 1.00 53.66 82 ASP A N 1
ATOM 619 C CA . ASP A 1 82 ? 9.345 2.104 8.093 1.00 53.66 82 ASP A CA 1
ATOM 620 C C . ASP A 1 82 ? 8.104 2.910 8.523 1.00 53.66 82 ASP A C 1
ATOM 622 O O . ASP A 1 82 ? 7.839 3.074 9.715 1.00 53.66 82 ASP A O 1
ATOM 626 N N . ASP A 1 83 ? 7.271 3.306 7.556 1.00 57.59 83 ASP A N 1
ATOM 627 C CA . ASP A 1 83 ? 6.060 4.086 7.802 1.00 57.59 83 ASP A CA 1
ATOM 628 C C . ASP A 1 83 ? 4.945 3.231 8.445 1.00 57.59 83 ASP A C 1
ATOM 630 O O . ASP A 1 83 ? 4.190 3.729 9.281 1.00 57.59 83 ASP A O 1
ATOM 634 N N . GLU A 1 84 ? 4.828 1.935 8.110 1.00 56.03 84 GLU A N 1
ATOM 635 C CA . GLU A 1 84 ? 3.845 1.030 8.742 1.00 56.03 84 GLU A CA 1
ATOM 636 C C . GLU A 1 84 ? 4.160 0.790 10.226 1.00 56.03 84 GLU A C 1
ATOM 638 O O . GLU A 1 84 ? 3.248 0.777 11.058 1.00 56.03 84 GLU A O 1
ATOM 643 N N . ALA A 1 85 ? 5.442 0.649 10.574 1.00 58.50 85 ALA A N 1
ATOM 644 C CA . ALA A 1 85 ? 5.878 0.494 11.959 1.00 58.50 85 ALA A CA 1
ATOM 645 C C . ALA A 1 85 ? 5.659 1.781 12.772 1.00 58.50 85 ALA A C 1
ATOM 647 O O . ALA A 1 85 ? 5.166 1.725 13.903 1.00 58.50 85 ALA A O 1
ATOM 648 N N . GLU A 1 86 ? 5.963 2.947 12.192 1.00 63.19 86 GLU A N 1
ATOM 649 C CA . GLU A 1 86 ? 5.725 4.240 12.837 1.00 63.19 86 GLU A CA 1
ATOM 650 C C . GLU A 1 86 ? 4.225 4.531 13.000 1.00 63.19 86 GLU A C 1
ATOM 652 O O . GLU A 1 86 ? 3.788 4.979 14.067 1.00 63.19 86 GLU A O 1
ATOM 657 N N . LEU A 1 87 ? 3.409 4.217 11.987 1.00 63.25 87 LEU A N 1
ATOM 658 C CA . LEU A 1 87 ? 1.958 4.359 12.070 1.00 63.25 87 LEU A CA 1
ATOM 659 C C . LEU A 1 87 ? 1.367 3.401 13.108 1.00 63.25 87 LEU A C 1
ATOM 661 O O . LEU A 1 87 ? 0.505 3.820 13.878 1.00 63.25 87 LEU A O 1
ATOM 665 N N . GLY A 1 88 ? 1.857 2.160 13.181 1.00 63.94 88 GLY A N 1
ATOM 666 C 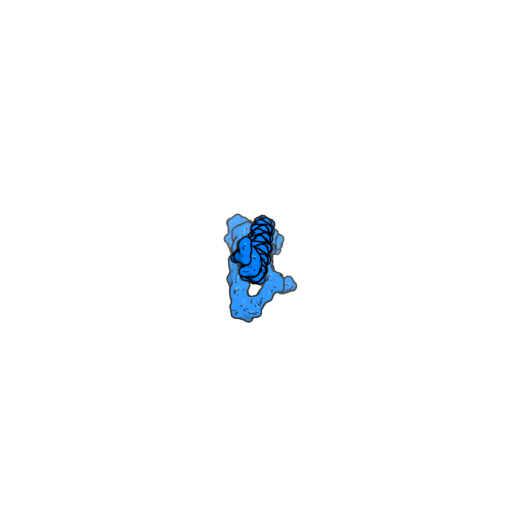CA . GLY A 1 88 ? 1.491 1.199 14.222 1.00 63.94 88 GLY A CA 1
ATOM 667 C C . GLY A 1 88 ? 1.795 1.733 15.622 1.00 63.94 88 GLY A C 1
ATOM 668 O O . GLY A 1 88 ? 0.897 1.825 16.457 1.00 63.94 88 GLY A O 1
ATOM 669 N N . ALA A 1 89 ? 3.020 2.215 15.848 1.00 70.19 89 ALA A N 1
ATOM 670 C CA . ALA A 1 89 ? 3.419 2.810 17.124 1.00 70.19 89 ALA A CA 1
ATOM 671 C C . ALA A 1 89 ? 2.591 4.060 17.481 1.00 70.19 89 ALA A C 1
ATOM 673 O O . ALA A 1 89 ? 2.257 4.296 18.648 1.00 70.19 89 ALA A O 1
ATOM 674 N N . ARG A 1 90 ? 2.230 4.871 16.481 1.00 71.31 90 ARG A N 1
ATOM 675 C CA . ARG A 1 90 ? 1.356 6.036 16.655 1.00 71.31 90 ARG A CA 1
ATOM 676 C C . ARG A 1 90 ? -0.078 5.625 16.983 1.00 71.31 90 ARG A C 1
ATOM 678 O O . ARG A 1 90 ? -0.696 6.257 17.840 1.00 71.31 90 ARG A O 1
ATOM 685 N N . LEU A 1 91 ? -0.600 4.583 16.339 1.00 69.00 91 LEU A N 1
ATOM 686 C CA . LEU A 1 91 ? -1.933 4.050 16.602 1.00 69.00 91 LEU A CA 1
ATOM 687 C C . LEU A 1 91 ? -2.012 3.474 18.020 1.00 69.00 91 LEU A C 1
ATOM 689 O O . LEU A 1 91 ? -2.937 3.812 18.752 1.00 69.00 91 LEU A O 1
ATOM 693 N N . ASP A 1 92 ? -1.010 2.701 18.441 1.00 71.00 92 ASP A N 1
ATOM 694 C CA . ASP A 1 92 ? -0.918 2.146 19.795 1.00 71.00 92 ASP A CA 1
ATOM 695 C C . ASP A 1 92 ? -0.878 3.247 20.860 1.00 71.00 92 ASP A C 1
ATOM 697 O O . ASP A 1 92 ? -1.584 3.173 21.871 1.00 71.00 92 ASP A O 1
ATOM 701 N N . ARG A 1 93 ? -0.118 4.322 20.612 1.00 74.69 93 ARG A N 1
ATOM 702 C CA . ARG A 1 93 ? -0.080 5.494 21.498 1.00 74.69 93 ARG A CA 1
ATOM 703 C C . ARG A 1 93 ? -1.454 6.160 21.604 1.00 74.69 93 ARG A C 1
ATOM 705 O O . ARG A 1 93 ? -1.947 6.360 22.713 1.00 74.69 93 ARG A O 1
ATOM 712 N N . LEU A 1 94 ? -2.103 6.434 20.471 1.00 72.06 94 LEU A N 1
ATOM 713 C CA . LEU A 1 94 ? -3.436 7.044 20.435 1.00 72.06 94 LEU A CA 1
ATOM 714 C C . LEU A 1 94 ? -4.495 6.163 21.109 1.00 72.06 94 LEU A C 1
ATOM 716 O O . LEU A 1 94 ? -5.371 6.669 21.812 1.00 72.06 94 LEU A O 1
ATOM 720 N N . LEU A 1 95 ? -4.437 4.847 20.910 1.00 74.69 95 LEU A N 1
ATOM 721 C CA . LEU A 1 95 ? -5.353 3.898 21.538 1.00 74.69 95 LEU A CA 1
ATOM 722 C C . LEU A 1 95 ? -5.146 3.847 23.056 1.00 74.69 95 LEU A C 1
ATOM 724 O O . LEU A 1 95 ? -6.127 3.877 23.802 1.00 74.69 95 LEU A O 1
ATOM 728 N N . SER A 1 96 ? -3.894 3.853 23.520 1.00 75.62 96 SER A N 1
ATOM 729 C CA . SER A 1 96 ? -3.551 3.914 24.945 1.00 75.62 96 SER A CA 1
ATOM 730 C C . SER A 1 96 ? -4.038 5.213 25.603 1.00 75.62 96 SER A C 1
ATOM 732 O O . SER A 1 96 ? -4.683 5.175 26.653 1.00 75.62 96 SER A O 1
ATOM 734 N N . GLU A 1 97 ? -3.807 6.364 24.969 1.00 78.00 97 GLU A N 1
ATOM 735 C CA . GLU A 1 97 ? -4.271 7.675 25.450 1.00 78.00 97 GLU A CA 1
ATOM 736 C C . GLU A 1 97 ? -5.804 7.740 25.538 1.00 78.00 97 GLU A C 1
ATOM 738 O O . GLU A 1 97 ? -6.365 8.146 26.559 1.00 78.00 97 GLU A O 1
ATOM 743 N N . ASN A 1 98 ? -6.509 7.257 24.511 1.00 73.19 98 ASN A N 1
ATOM 744 C CA . ASN A 1 98 ? -7.972 7.214 24.515 1.00 73.19 98 ASN A CA 1
ATOM 745 C C . ASN A 1 98 ? -8.536 6.232 25.553 1.00 73.19 98 ASN A C 1
ATOM 747 O O . ASN A 1 98 ? -9.592 6.486 26.143 1.00 73.19 98 ASN A O 1
ATOM 751 N N . MET A 1 99 ? -7.850 5.116 25.807 1.00 75.50 99 MET A N 1
ATOM 752 C CA . MET A 1 99 ? -8.242 4.161 26.844 1.00 75.50 99 MET A CA 1
ATOM 753 C C . MET A 1 99 ? -8.075 4.756 28.248 1.00 75.50 99 MET A C 1
ATOM 755 O O . MET A 1 99 ? -8.972 4.606 29.083 1.00 75.50 99 MET A O 1
ATOM 759 N N . ALA A 1 100 ? -6.981 5.480 28.495 1.00 72.75 100 ALA A N 1
ATOM 760 C CA . ALA A 1 100 ? -6.753 6.195 29.748 1.00 72.75 100 ALA A CA 1
ATOM 761 C C . ALA A 1 100 ? -7.822 7.273 29.985 1.00 72.75 100 ALA A C 1
ATOM 763 O O . ALA A 1 100 ? -8.449 7.291 31.046 1.00 72.75 100 ALA A O 1
ATOM 764 N N . LEU A 1 101 ? -8.124 8.085 28.966 1.00 68.38 101 LEU A N 1
ATOM 765 C CA . LEU A 1 101 ? -9.187 9.095 29.025 1.00 68.38 101 LEU A CA 1
ATOM 766 C C . LEU A 1 101 ? -10.562 8.474 29.313 1.00 68.38 101 LEU A C 1
ATOM 768 O O . LEU A 1 101 ? -11.319 8.983 30.142 1.00 68.38 101 LEU A O 1
ATOM 772 N N . ARG A 1 102 ? -10.884 7.331 28.693 1.00 68.06 102 ARG A N 1
ATOM 773 C CA . ARG A 1 102 ? -12.119 6.584 28.992 1.00 68.06 102 ARG A CA 1
ATOM 774 C C . ARG A 1 102 ? -12.168 6.090 30.439 1.00 68.06 102 ARG A C 1
ATOM 776 O O . ARG A 1 102 ? -13.215 6.185 31.079 1.00 68.06 102 ARG A O 1
ATOM 783 N N . LEU A 1 103 ? -11.059 5.577 30.967 1.00 72.44 103 LEU A N 1
ATOM 784 C CA . LEU A 1 103 ? -10.965 5.104 32.352 1.00 72.44 103 LEU A CA 1
ATOM 785 C C . LEU A 1 103 ? -11.107 6.246 33.366 1.00 72.44 103 LEU A C 1
ATOM 787 O O . LEU A 1 103 ? -11.793 6.084 34.379 1.00 72.44 103 LEU A O 1
ATOM 791 N N . GLU A 1 104 ? -10.498 7.400 33.105 1.00 76.06 104 GLU A N 1
ATOM 792 C CA . GLU A 1 104 ? -10.644 8.590 33.946 1.00 76.06 104 GLU A CA 1
ATOM 793 C C . GLU A 1 104 ? -12.071 9.130 33.931 1.00 76.06 104 GLU A C 1
ATOM 795 O O . GLU A 1 104 ? -12.633 9.421 34.993 1.00 76.06 104 GLU A O 1
ATOM 800 N N . PHE A 1 105 ? -12.695 9.177 32.754 1.00 63.50 105 PHE A N 1
ATOM 801 C CA . PHE A 1 105 ? -14.089 9.573 32.621 1.00 63.50 105 PHE A CA 1
ATOM 802 C C . PHE A 1 105 ? -15.017 8.657 33.430 1.00 63.50 105 PHE A C 1
ATOM 804 O O . PHE A 1 105 ? -15.851 9.141 34.196 1.00 63.50 105 PHE A O 1
ATOM 811 N N . GLU A 1 106 ? -14.833 7.336 33.356 1.00 74.19 106 GLU A N 1
ATOM 812 C CA . GLU A 1 106 ? -15.628 6.385 34.141 1.00 74.19 106 GLU A CA 1
ATOM 813 C C . GLU A 1 106 ? -15.358 6.478 35.653 1.00 74.19 106 GLU A C 1
ATOM 815 O O . GLU A 1 106 ? -16.285 6.355 36.461 1.00 74.19 106 GLU A O 1
ATOM 820 N N . ARG A 1 107 ? -14.122 6.784 36.076 1.00 74.69 107 ARG A N 1
ATOM 821 C CA . ARG A 1 107 ? -13.817 7.092 37.488 1.00 74.69 107 ARG A CA 1
ATOM 822 C C . ARG A 1 107 ? -14.545 8.351 37.959 1.00 74.69 107 ARG A C 1
ATOM 824 O O . ARG A 1 107 ? -15.121 8.338 39.050 1.00 74.69 107 ARG A O 1
ATOM 831 N N . HIS A 1 108 ? -14.568 9.407 37.148 1.00 74.25 108 HIS A N 1
ATOM 832 C CA . HIS A 1 108 ? -15.322 10.627 37.442 1.00 74.25 108 HIS A CA 1
ATOM 833 C C . HIS A 1 108 ? -16.828 10.366 37.515 1.00 74.25 108 HIS A C 1
ATOM 835 O O . HIS A 1 108 ? -17.479 10.804 38.465 1.00 74.25 108 HIS A O 1
ATOM 841 N N . LYS A 1 109 ? -17.371 9.571 36.589 1.00 72.12 109 LYS A N 1
ATOM 842 C CA . LYS A 1 109 ? -18.778 9.146 36.585 1.00 72.12 109 LYS A CA 1
ATOM 843 C C . LYS A 1 109 ? -19.154 8.381 37.855 1.00 72.12 109 LYS A C 1
ATOM 845 O O . LYS A 1 109 ? -20.191 8.657 38.458 1.00 72.12 109 LYS A O 1
ATOM 850 N N . ARG A 1 110 ? -18.298 7.451 38.300 1.00 67.94 110 ARG A N 1
ATOM 851 C CA . ARG A 1 110 ? -18.492 6.704 39.556 1.00 67.94 110 ARG A CA 1
ATOM 852 C C . ARG A 1 110 ? -18.467 7.623 40.775 1.00 67.94 110 ARG A C 1
ATOM 854 O O . ARG A 1 110 ? -19.363 7.509 41.602 1.00 67.94 110 ARG A O 1
ATOM 861 N N . ARG A 1 111 ? -17.501 8.550 40.856 1.00 70.81 111 ARG A N 1
ATOM 862 C CA . ARG A 1 111 ? -17.406 9.546 41.945 1.00 70.81 111 ARG A CA 1
ATOM 863 C C . ARG A 1 111 ? -18.632 10.457 42.011 1.00 70.81 111 ARG A C 1
ATOM 865 O O . ARG A 1 111 ? -19.135 10.722 43.099 1.00 70.81 111 ARG A O 1
ATOM 872 N N . ALA A 1 112 ? -19.129 10.908 40.860 1.00 68.50 112 ALA A N 1
ATOM 873 C CA . ALA A 1 112 ? -20.337 11.724 40.790 1.00 68.50 112 ALA A CA 1
ATOM 874 C C . ALA A 1 112 ? -21.569 10.954 41.300 1.00 68.50 112 ALA A C 1
ATOM 876 O O . ALA A 1 112 ? -22.363 11.504 42.061 1.00 68.50 112 ALA A O 1
ATOM 877 N N . ARG A 1 113 ? -21.692 9.664 40.954 1.00 73.38 113 ARG A N 1
ATOM 878 C CA . ARG A 1 113 ? -22.765 8.791 41.458 1.00 73.38 113 ARG A CA 1
ATOM 879 C C . ARG A 1 113 ? -22.726 8.620 42.974 1.00 73.38 113 ARG A C 1
ATOM 881 O O . ARG A 1 113 ? -23.744 8.838 43.618 1.00 73.38 113 ARG A O 1
ATOM 888 N N . THR A 1 114 ? -21.568 8.306 43.556 1.00 77.44 114 THR A N 1
ATOM 889 C CA . THR A 1 114 ? -21.452 8.138 45.015 1.00 77.44 114 THR A CA 1
ATOM 890 C C . THR A 1 114 ? -21.771 9.414 45.785 1.00 77.44 114 THR A C 1
ATOM 892 O O . THR A 1 114 ? -22.411 9.343 46.833 1.00 77.44 114 THR A O 1
ATOM 895 N N . LEU A 1 115 ? -21.372 10.580 45.269 1.00 72.56 115 LEU A N 1
ATOM 896 C CA . LEU A 1 115 ? -21.751 11.876 45.840 1.00 72.56 115 LEU A CA 1
ATOM 897 C C . LEU A 1 115 ? -23.264 12.101 45.783 1.00 72.56 115 LEU A C 1
ATOM 899 O O . LEU A 1 115 ? -23.859 12.501 46.781 1.00 72.56 115 LEU A O 1
ATOM 903 N N . CYS A 1 116 ? -23.895 11.802 44.647 1.00 66.25 116 CYS A N 1
ATOM 904 C CA . CYS A 1 116 ? -25.341 11.938 44.480 1.00 66.25 116 CYS A CA 1
ATOM 905 C C . CYS A 1 116 ? -26.118 11.013 45.437 1.00 66.25 116 CYS A C 1
ATOM 907 O O . CYS A 1 116 ? -27.063 11.452 46.096 1.00 66.25 116 CYS A O 1
ATOM 909 N N . ASP A 1 117 ? -25.669 9.765 45.597 1.00 73.12 117 ASP A N 1
ATOM 910 C CA . ASP A 1 117 ? -26.260 8.800 46.531 1.00 73.12 117 ASP A CA 1
ATOM 911 C C . ASP A 1 117 ? -26.081 9.231 47.995 1.00 73.12 117 ASP A C 1
ATOM 913 O O . ASP A 1 117 ? -27.004 9.106 48.803 1.00 73.12 117 ASP A O 1
ATOM 917 N N . ALA A 1 118 ? -24.907 9.763 48.353 1.00 71.00 118 ALA A N 1
ATOM 918 C CA . ALA A 1 118 ? -24.635 10.269 49.696 1.00 71.00 118 ALA A CA 1
ATOM 919 C C . ALA A 1 118 ? -25.514 11.482 50.026 1.00 71.00 118 ALA A C 1
ATOM 921 O O . ALA A 1 118 ? -26.172 11.497 51.066 1.00 71.00 118 ALA A O 1
ATOM 922 N N . LEU A 1 119 ? -25.590 12.463 49.122 1.00 69.50 119 LEU A N 1
ATOM 923 C CA . LEU A 1 119 ? -26.454 13.636 49.276 1.00 69.50 119 LEU A CA 1
ATOM 924 C C . LEU A 1 119 ? -27.932 13.241 49.380 1.00 69.50 119 LEU A C 1
ATOM 926 O O . LEU A 1 119 ? -28.651 13.770 50.226 1.00 69.50 119 LEU A O 1
ATOM 930 N N . SER A 1 120 ? -28.368 12.256 48.593 1.00 68.25 120 SER A N 1
ATOM 931 C CA . SER A 1 120 ? -29.732 11.721 48.666 1.00 68.25 120 SER A CA 1
ATOM 932 C C . SER A 1 120 ? -30.021 11.077 50.027 1.00 68.25 120 SER A C 1
ATOM 934 O O . SER A 1 120 ? -31.061 11.343 50.629 1.00 68.25 120 SER A O 1
ATOM 936 N N . LYS A 1 121 ? -29.082 10.292 50.574 1.00 68.81 121 LYS A N 1
ATOM 937 C CA . LYS A 1 121 ? -29.202 9.710 51.924 1.00 68.81 121 LYS A CA 1
ATOM 938 C C . LYS A 1 121 ? -29.250 10.781 53.017 1.00 68.81 121 LYS A C 1
ATOM 940 O O . LYS A 1 121 ? -30.072 10.674 53.926 1.00 68.81 121 LYS A O 1
ATOM 945 N N . PHE A 1 122 ? -28.434 11.831 52.912 1.00 61.31 122 PHE A N 1
ATOM 946 C CA . PHE A 1 122 ? -28.468 12.964 53.843 1.00 61.31 122 PHE A CA 1
ATOM 947 C C . PHE A 1 122 ? -29.792 13.738 53.776 1.00 61.31 122 PHE A C 1
ATOM 949 O O . PHE A 1 122 ? -30.349 14.077 54.818 1.00 61.31 122 PHE A O 1
ATOM 956 N N . ALA A 1 123 ? -30.344 13.964 52.582 1.00 59.00 123 ALA A N 1
ATOM 957 C CA . ALA A 1 123 ? -31.640 14.625 52.415 1.00 59.00 123 ALA A CA 1
ATOM 958 C C . ALA A 1 123 ? -32.797 13.813 53.032 1.00 59.00 123 ALA A C 1
ATOM 960 O O . ALA A 1 123 ? -33.702 14.380 53.649 1.00 59.00 123 ALA A O 1
ATOM 961 N N . ILE A 1 124 ? -32.751 12.481 52.919 1.00 60.50 124 ILE A N 1
ATOM 962 C CA . ILE A 1 124 ? -33.727 11.578 53.546 1.00 60.50 124 ILE A CA 1
ATOM 963 C C . ILE A 1 124 ? -33.578 11.594 55.078 1.00 60.50 124 ILE A C 1
ATOM 965 O O . ILE A 1 124 ? -34.577 11.725 55.787 1.00 60.50 124 ILE A O 1
ATOM 969 N N . ALA A 1 125 ? -32.348 11.538 55.600 1.00 59.31 125 ALA A N 1
ATOM 970 C CA . ALA A 1 125 ? -32.078 11.601 57.039 1.00 59.31 125 ALA A CA 1
ATOM 971 C C . ALA A 1 125 ? -32.489 12.952 57.660 1.00 59.31 125 ALA A C 1
ATOM 973 O O . ALA A 1 125 ? -33.091 12.985 58.734 1.00 59.31 125 ALA A O 1
ATOM 974 N N . GLY A 1 126 ? -32.247 14.065 56.960 1.00 57.28 126 GLY A N 1
ATOM 975 C CA . GLY A 1 126 ? -32.687 15.402 57.373 1.00 57.28 126 GLY A CA 1
ATOM 976 C C . GLY A 1 126 ? -34.213 15.548 57.416 1.00 57.28 126 GLY A C 1
ATOM 977 O O . GLY A 1 126 ? -34.745 16.178 58.330 1.00 57.28 126 GLY A O 1
ATOM 978 N N . LYS A 1 127 ? -34.940 14.899 56.493 1.00 55.16 127 LYS A N 1
ATOM 979 C CA . LYS A 1 127 ? -36.411 14.817 56.547 1.00 55.16 127 LYS A CA 1
ATOM 980 C C . LYS A 1 127 ? -36.911 14.004 57.745 1.00 55.16 127 LYS A C 1
ATOM 982 O O . LYS A 1 127 ? -37.877 14.419 58.376 1.00 55.16 127 LYS A O 1
ATOM 987 N N . GLN A 1 128 ? -36.261 12.891 58.096 1.00 54.72 128 GLN A N 1
ATOM 988 C CA . GLN A 1 128 ? -36.653 12.082 59.261 1.00 54.72 128 GLN A CA 1
ATOM 989 C C . GLN A 1 128 ? -36.360 12.770 60.603 1.00 54.72 128 GLN A C 1
ATOM 991 O O . GLN A 1 128 ? -37.133 12.617 61.548 1.00 54.72 128 GLN A O 1
ATOM 996 N N . ALA A 1 129 ? -35.297 13.576 60.690 1.00 52.00 129 ALA A N 1
ATOM 997 C CA . ALA A 1 129 ? -35.005 14.385 61.875 1.00 52.00 129 ALA A CA 1
ATOM 998 C C . ALA A 1 129 ? -36.053 15.492 62.111 1.00 52.00 129 ALA A C 1
ATOM 1000 O O . ALA A 1 129 ? -36.368 15.798 63.258 1.00 52.00 129 ALA A O 1
ATOM 1001 N N . ASN A 1 130 ? -36.635 16.042 61.040 1.00 50.66 130 ASN A N 1
ATOM 1002 C CA . ASN A 1 130 ? -37.664 17.088 61.105 1.00 50.66 130 ASN A CA 1
ATOM 1003 C C . ASN A 1 130 ? -39.099 16.538 61.290 1.00 50.66 130 ASN A C 1
ATOM 1005 O O . ASN A 1 130 ? -40.036 17.304 61.489 1.00 50.66 130 ASN A O 1
ATOM 1009 N N . LEU A 1 131 ? -39.276 15.212 61.228 1.00 51.19 131 LEU A N 1
ATOM 1010 C CA . LEU A 1 131 ? -40.547 14.510 61.463 1.00 51.19 131 LEU A CA 1
ATOM 1011 C C . LEU A 1 131 ? -40.680 13.959 62.895 1.00 51.19 131 LEU A C 1
ATOM 1013 O O . LEU A 1 131 ? -41.695 13.340 63.212 1.00 51.19 131 LEU A O 1
ATOM 1017 N N . ARG A 1 132 ? -39.694 14.172 63.782 1.00 47.16 132 ARG A N 1
ATOM 1018 C CA . ARG A 1 132 ? -39.855 13.834 65.205 1.00 47.16 132 ARG A CA 1
ATOM 1019 C C . ARG A 1 132 ? -40.818 14.839 65.856 1.00 47.16 132 ARG A C 1
ATOM 1021 O O . ARG A 1 132 ? -40.582 16.044 65.750 1.00 47.16 132 ARG A O 1
ATOM 1028 N N . PRO A 1 133 ? -41.906 14.385 66.500 1.00 45.28 133 PRO A N 1
ATOM 1029 C CA . PRO A 1 133 ? -42.925 15.278 67.029 1.00 45.28 133 PRO A CA 1
ATOM 1030 C C . PRO A 1 133 ? -42.345 16.165 68.132 1.00 45.28 133 PRO A C 1
ATOM 1032 O O . PRO A 1 133 ? -41.640 15.707 69.026 1.00 45.28 133 PRO A O 1
ATOM 1035 N N . ARG A 1 134 ? -42.686 17.453 68.062 1.00 50.72 134 ARG A N 1
ATOM 1036 C CA . ARG A 1 134 ? -42.389 18.516 69.033 1.00 50.72 134 ARG A CA 1
ATOM 1037 C C . ARG A 1 134 ? -43.241 18.357 70.307 1.00 50.72 134 ARG A C 1
ATOM 1039 O O . ARG A 1 134 ? -43.835 19.322 70.770 1.00 50.72 134 ARG A O 1
ATOM 1046 N N . ALA A 1 135 ? -43.362 17.138 70.822 1.00 53.31 135 ALA A N 1
ATOM 1047 C CA . ALA A 1 135 ? -43.914 16.860 72.141 1.00 53.31 135 ALA A CA 1
ATOM 1048 C C . ALA A 1 135 ? -42.726 16.712 73.102 1.00 53.31 135 ALA A C 1
ATOM 1050 O O . ALA A 1 135 ? -41.693 16.204 72.691 1.00 53.31 135 ALA A O 1
ATOM 1051 N N . GLU A 1 136 ? -42.856 17.184 74.341 1.00 51.81 136 GLU A N 1
ATOM 1052 C CA . GLU A 1 136 ? -41.792 17.248 75.365 1.00 51.81 136 GLU A CA 1
ATOM 1053 C C . GLU A 1 136 ? -40.864 18.474 75.295 1.00 51.81 136 GLU A C 1
ATOM 1055 O O . GLU A 1 136 ? -39.644 18.372 75.310 1.00 51.81 136 GLU A O 1
ATOM 1060 N N . ARG A 1 137 ? -41.441 19.680 75.290 1.00 51.25 137 ARG A N 1
ATOM 1061 C CA . ARG A 1 137 ? -40.844 20.838 75.988 1.00 51.25 137 ARG A CA 1
ATOM 1062 C C . ARG A 1 137 ? -41.972 21.672 76.583 1.00 51.25 137 ARG A C 1
ATOM 1064 O O . ARG A 1 137 ? -42.483 22.578 75.934 1.00 51.25 137 ARG A O 1
ATOM 1071 N N . GLY A 1 138 ? -42.397 21.300 77.784 1.00 49.16 138 GLY A N 1
ATOM 1072 C CA . GLY A 1 138 ? -43.460 21.982 78.512 1.00 49.16 138 GLY A CA 1
ATOM 1073 C C . GLY A 1 138 ? -43.885 21.210 79.752 1.00 49.16 138 GLY A C 1
ATOM 1074 O O . GLY A 1 138 ? -44.943 20.592 79.732 1.00 49.16 138 GLY A O 1
ATOM 1075 N N . ALA A 1 139 ? -43.040 21.230 80.781 1.00 43.03 139 ALA A N 1
ATOM 1076 C CA . ALA A 1 139 ? -43.396 21.122 82.195 1.00 43.03 139 ALA A CA 1
ATOM 1077 C C . ALA A 1 139 ? -42.193 21.607 83.011 1.00 43.03 139 ALA A C 1
ATOM 1079 O O . ALA A 1 139 ? -41.075 21.121 82.719 1.00 43.03 139 ALA A O 1
#

Mean predicted aligned error: 14.68 Å